Protein AF-A0A3C0T404-F1 (afdb_monomer)

Structure (mmCIF, N/CA/C/O backbone):
data_AF-A0A3C0T404-F1
#
_entry.id   AF-A0A3C0T404-F1
#
loop_
_atom_site.group_PDB
_atom_site.id
_atom_site.type_symbol
_atom_site.label_atom_id
_atom_site.label_alt_id
_atom_site.label_comp_id
_atom_site.label_asym_id
_atom_site.label_entity_id
_atom_site.label_seq_id
_atom_site.pdbx_PDB_ins_code
_atom_site.Cartn_x
_atom_site.Cartn_y
_atom_site.Cartn_z
_atom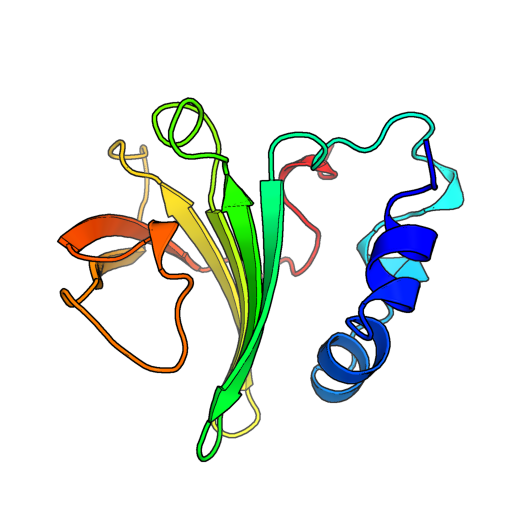_site.occupancy
_atom_site.B_iso_or_equiv
_atom_site.auth_seq_id
_atom_site.auth_comp_id
_atom_site.auth_asym_id
_atom_site.auth_atom_id
_atom_site.pdbx_PDB_model_num
ATOM 1 N N . MET A 1 1 ? -4.202 15.604 -14.363 1.00 50.66 1 MET A N 1
ATOM 2 C CA . MET A 1 1 ? -4.047 14.602 -13.284 1.00 50.66 1 MET A CA 1
ATOM 3 C C . MET A 1 1 ? -4.960 14.980 -12.132 1.00 50.66 1 MET A C 1
ATOM 5 O O . MET A 1 1 ? -4.994 16.155 -11.791 1.00 50.66 1 MET A O 1
ATOM 9 N N . LYS A 1 2 ? -5.713 14.032 -11.560 1.00 58.97 2 LYS A N 1
ATOM 10 C CA . LYS A 1 2 ? -6.391 14.260 -10.271 1.00 58.97 2 LYS A CA 1
ATOM 11 C C . LYS A 1 2 ? -5.327 14.307 -9.170 1.00 58.97 2 LYS A C 1
ATOM 13 O O . LYS A 1 2 ? -4.337 13.581 -9.271 1.00 58.97 2 LYS A O 1
ATOM 18 N N . LYS A 1 3 ? -5.517 15.137 -8.140 1.00 79.56 3 LYS A N 1
ATOM 19 C CA . LYS A 1 3 ? -4.677 15.063 -6.932 1.00 79.56 3 LYS A CA 1
ATOM 20 C C . LYS A 1 3 ? -4.817 13.661 -6.328 1.00 79.56 3 LYS A C 1
ATOM 22 O O . LYS A 1 3 ? -5.908 13.094 -6.391 1.00 79.56 3 LYS A O 1
ATOM 27 N N . LEU A 1 4 ? -3.747 13.110 -5.750 1.00 87.25 4 LEU A N 1
ATOM 28 C CA . LEU A 1 4 ? -3.735 11.740 -5.214 1.00 87.25 4 LEU A CA 1
ATOM 29 C C . LEU A 1 4 ? -4.934 11.473 -4.293 1.00 87.25 4 LEU A C 1
ATOM 31 O O . LEU A 1 4 ? -5.680 10.531 -4.521 1.00 87.25 4 LEU A O 1
ATOM 35 N N . THR A 1 5 ? -5.207 12.356 -3.334 1.00 88.69 5 THR A N 1
ATOM 36 C CA . THR A 1 5 ? -6.322 12.175 -2.391 1.00 88.69 5 THR A CA 1
ATOM 37 C C . THR A 1 5 ? -7.700 12.218 -3.047 1.00 88.69 5 THR A C 1
ATOM 39 O O . THR A 1 5 ? -8.589 11.475 -2.644 1.00 88.69 5 THR A O 1
ATOM 42 N N . GLN A 1 6 ? -7.881 13.005 -4.113 1.00 87.25 6 GLN A N 1
ATOM 43 C CA . GLN A 1 6 ? -9.119 12.990 -4.902 1.00 87.25 6 GLN A CA 1
ATOM 44 C C . GLN A 1 6 ? -9.293 11.666 -5.649 1.00 87.25 6 GLN A C 1
ATOM 46 O O . GLN A 1 6 ? -10.412 11.179 -5.795 1.00 87.25 6 GLN A O 1
ATOM 51 N N . TYR A 1 7 ? -8.194 11.096 -6.147 1.00 89.62 7 TYR A N 1
ATOM 52 C CA . TYR A 1 7 ? -8.215 9.780 -6.771 1.00 89.62 7 TYR A CA 1
ATOM 53 C C . TYR A 1 7 ? -8.537 8.684 -5.745 1.00 89.62 7 TYR A C 1
ATOM 55 O O . TYR A 1 7 ? -9.476 7.923 -5.968 1.00 89.62 7 TYR A O 1
ATOM 63 N N . LEU A 1 8 ? -7.847 8.674 -4.602 1.00 93.06 8 LEU A N 1
ATOM 64 C CA . LEU A 1 8 ? -8.071 7.722 -3.509 1.00 93.06 8 LEU A CA 1
ATOM 65 C C . LEU A 1 8 ? -9.514 7.759 -2.992 1.00 93.06 8 LEU A C 1
ATOM 67 O O . LEU A 1 8 ? -10.159 6.718 -2.880 1.00 93.06 8 LEU A O 1
ATOM 71 N N . ALA A 1 9 ? -10.065 8.953 -2.767 1.00 91.69 9 ALA A N 1
ATOM 72 C CA . ALA A 1 9 ? -11.471 9.106 -2.401 1.00 91.69 9 ALA A CA 1
ATOM 73 C C . ALA A 1 9 ? -12.406 8.565 -3.498 1.00 91.69 9 ALA A C 1
ATOM 75 O O . ALA A 1 9 ? -13.392 7.898 -3.205 1.00 91.69 9 ALA A O 1
ATOM 76 N N . SER A 1 10 ? -12.082 8.781 -4.780 1.00 93.56 10 SER A N 1
ATOM 77 C CA . SER A 1 10 ? -12.920 8.294 -5.885 1.00 93.56 10 SER A CA 1
ATOM 78 C C . SER A 1 10 ? -12.956 6.770 -6.042 1.00 93.56 10 SER A C 1
ATOM 80 O O . SER A 1 10 ? -13.890 6.267 -6.661 1.00 93.56 10 SER A O 1
ATOM 82 N N . ILE A 1 11 ? -11.979 6.046 -5.483 1.00 95.06 11 ILE A N 1
ATOM 83 C CA . ILE A 1 11 ? -11.974 4.574 -5.432 1.00 95.06 11 ILE A CA 1
ATOM 84 C C . ILE A 1 11 ? -12.476 4.027 -4.084 1.00 95.06 11 ILE A C 1
ATOM 86 O O . ILE A 1 11 ? -12.488 2.816 -3.888 1.00 95.06 11 ILE A O 1
ATOM 90 N N . GLY A 1 12 ? -12.903 4.899 -3.161 1.00 96.06 12 GLY A N 1
ATOM 91 C CA . GLY A 1 12 ? -13.435 4.517 -1.850 1.00 96.06 12 GLY A CA 1
ATOM 92 C C . GLY A 1 12 ? -12.375 4.182 -0.796 1.00 96.06 12 GLY A C 1
ATOM 93 O O . GLY A 1 12 ? -12.695 3.528 0.197 1.00 96.06 12 GLY A O 1
ATOM 94 N N . ALA A 1 13 ? -11.119 4.596 -0.998 1.00 96.38 13 ALA A N 1
ATOM 95 C CA . ALA A 1 13 ? -10.037 4.344 -0.043 1.00 96.38 13 ALA A CA 1
ATOM 96 C C . ALA A 1 13 ? -10.254 5.074 1.293 1.00 96.38 13 ALA A C 1
ATOM 98 O O . ALA A 1 13 ? -9.775 4.621 2.327 1.00 96.38 13 ALA A O 1
ATOM 99 N N . ASP A 1 14 ? -10.997 6.182 1.280 1.00 94.81 14 ASP A N 1
ATOM 100 C CA . ASP A 1 14 ? -11.382 6.958 2.464 1.00 94.81 14 ASP A CA 1
ATOM 101 C C . ASP A 1 14 ? -12.034 6.073 3.527 1.00 94.81 14 ASP A C 1
ATOM 103 O O . ASP A 1 14 ? -11.569 6.011 4.659 1.00 94.81 14 ASP A O 1
ATOM 107 N N . ASN A 1 15 ? -13.000 5.255 3.119 1.00 95.62 15 ASN A N 1
ATOM 108 C CA . ASN A 1 15 ? -13.700 4.322 3.998 1.00 95.62 15 ASN A CA 1
ATOM 109 C C . ASN A 1 15 ? -12.790 3.226 4.579 1.00 95.62 15 ASN A C 1
ATOM 111 O O . ASN A 1 15 ? -13.144 2.589 5.574 1.00 95.62 15 ASN A O 1
ATOM 115 N N . TYR A 1 16 ? -11.662 2.935 3.929 1.00 97.44 16 TYR A N 1
ATOM 116 C CA . TYR A 1 16 ? -10.693 1.950 4.406 1.00 97.44 16 TYR A CA 1
ATOM 117 C C . TYR A 1 16 ? -9.751 2.580 5.427 1.00 97.44 16 TYR A C 1
ATOM 119 O O . TYR A 1 16 ? -9.596 2.031 6.516 1.00 97.44 16 TYR A O 1
ATOM 127 N N . PHE A 1 17 ? -9.194 3.749 5.113 1.00 96.50 17 PHE A N 1
ATOM 128 C CA . PHE A 1 17 ? -8.349 4.496 6.041 1.00 96.50 17 PHE A CA 1
ATOM 129 C C . PHE A 1 17 ? -9.123 4.947 7.289 1.00 96.50 17 PHE A C 1
ATOM 131 O O . PHE A 1 17 ? -8.611 4.810 8.397 1.00 96.50 17 PHE A O 1
ATOM 138 N N . ASP A 1 18 ? -10.391 5.349 7.158 1.00 95.44 18 ASP A N 1
ATOM 139 C CA . ASP A 1 18 ? -11.230 5.725 8.302 1.00 95.44 18 ASP A CA 1
ATOM 140 C C . ASP A 1 18 ? -11.406 4.567 9.300 1.00 95.44 18 ASP A C 1
ATOM 142 O O . ASP A 1 18 ? -11.395 4.781 10.511 1.00 95.44 18 ASP A O 1
ATOM 146 N N . LYS A 1 19 ? -11.494 3.314 8.827 1.00 95.25 19 LYS A N 1
ATOM 147 C CA . LYS A 1 19 ? -11.544 2.129 9.711 1.00 95.25 19 LYS A CA 1
ATOM 148 C C . LYS A 1 19 ? -10.251 1.897 10.480 1.00 95.25 19 LYS A C 1
ATOM 150 O O . LYS A 1 19 ? -10.280 1.263 11.529 1.00 95.25 19 LYS A O 1
ATOM 155 N N . MET A 1 20 ? -9.140 2.393 9.951 1.00 96.00 20 MET A N 1
ATOM 156 C CA . MET A 1 20 ? -7.832 2.384 10.598 1.00 96.00 20 MET A CA 1
ATOM 157 C C . MET A 1 20 ? -7.645 3.624 11.491 1.00 96.00 20 MET A C 1
ATOM 159 O O . MET A 1 20 ? -6.565 3.831 12.030 1.00 96.00 20 MET A O 1
ATOM 163 N N . ASN A 1 21 ? -8.677 4.465 11.653 1.00 95.06 21 ASN A N 1
ATOM 164 C CA . ASN A 1 21 ? -8.598 5.787 12.284 1.00 95.06 21 ASN A CA 1
ATOM 165 C C . ASN A 1 21 ? -7.557 6.714 11.624 1.00 95.06 21 ASN A C 1
ATOM 167 O O . ASN A 1 21 ? -6.966 7.572 12.283 1.00 95.06 21 ASN A O 1
ATOM 171 N N . LEU A 1 22 ? -7.339 6.559 10.315 1.00 94.69 22 LEU A N 1
ATOM 172 C CA . LEU A 1 22 ? -6.417 7.363 9.521 1.00 94.69 22 LEU A CA 1
ATOM 173 C C . LEU A 1 22 ? -7.195 8.297 8.588 1.00 94.69 22 LEU A C 1
ATOM 175 O O . LEU A 1 22 ? -8.033 7.870 7.806 1.00 94.69 22 LEU A O 1
ATOM 179 N N . SER A 1 23 ? -6.875 9.590 8.625 1.00 91.75 23 SER A N 1
ATOM 180 C CA . SER A 1 23 ? -7.430 10.575 7.688 1.00 91.75 23 SER A CA 1
ATOM 181 C C . SER A 1 23 ? -6.553 10.659 6.445 1.00 91.75 23 SER A C 1
ATOM 183 O O . SER A 1 23 ? -5.402 11.085 6.551 1.00 91.75 23 SER A O 1
ATOM 185 N N . ILE A 1 24 ? -7.094 10.357 5.257 1.00 89.69 24 ILE A N 1
ATOM 186 C CA . ILE A 1 24 ? -6.358 10.494 3.982 1.00 89.69 24 ILE A CA 1
ATOM 187 C C . ILE A 1 24 ? -5.756 11.897 3.822 1.00 89.69 24 ILE A C 1
ATOM 189 O O . ILE A 1 24 ? -4.617 12.037 3.383 1.00 89.69 24 ILE A O 1
ATOM 193 N N . ASN A 1 25 ? -6.500 12.949 4.174 1.00 86.62 25 ASN A N 1
ATOM 194 C CA . ASN A 1 25 ? -6.029 14.325 3.989 1.00 86.62 25 ASN A 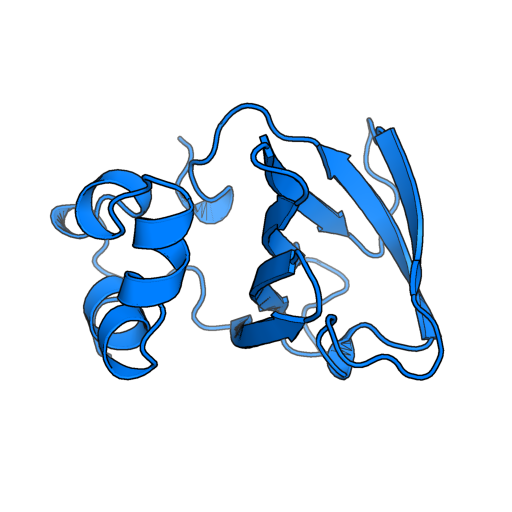CA 1
ATOM 195 C C . ASN A 1 25 ? -4.815 14.634 4.872 1.00 86.62 25 ASN A C 1
ATOM 197 O O . ASN A 1 25 ? -3.878 15.297 4.424 1.00 86.62 25 ASN A O 1
ATOM 201 N N . SER A 1 26 ? -4.822 14.126 6.106 1.00 86.62 26 SER A N 1
ATOM 202 C CA . SER A 1 26 ? -3.709 14.288 7.041 1.00 86.62 26 SER A CA 1
ATOM 203 C C . SER A 1 26 ? -2.526 13.398 6.658 1.00 86.62 26 SER A C 1
ATOM 205 O O . SER A 1 26 ? -1.390 13.861 6.673 1.00 86.62 26 SER A O 1
ATOM 207 N N . LEU A 1 27 ? -2.801 12.151 6.269 1.00 90.12 27 LEU A N 1
ATOM 208 C CA . LEU A 1 27 ? -1.805 11.124 5.976 1.00 90.12 27 LEU A CA 1
ATOM 209 C C . LEU A 1 27 ? -1.022 11.415 4.690 1.00 90.12 27 LEU A C 1
ATOM 211 O O . LEU A 1 27 ? 0.195 11.280 4.648 1.00 90.12 27 LEU A O 1
ATOM 215 N N . PHE A 1 28 ? -1.719 11.871 3.648 1.00 88.50 28 PHE A N 1
ATOM 216 C CA . PHE A 1 28 ? -1.125 12.148 2.342 1.00 88.50 28 PHE A CA 1
ATOM 217 C C . PHE A 1 28 ? -0.777 13.627 2.135 1.00 88.50 28 PHE A C 1
ATOM 219 O O . PHE A 1 28 ? -0.391 13.993 1.032 1.00 88.50 28 PHE A O 1
ATOM 226 N N . LEU A 1 29 ? -0.924 14.493 3.150 1.00 78.31 29 LEU A N 1
ATOM 227 C CA . LEU A 1 29 ? -0.563 15.922 3.103 1.00 78.31 29 LEU A CA 1
ATOM 228 C C . LEU A 1 29 ? -0.963 16.613 1.781 1.00 78.31 29 LEU A C 1
ATOM 230 O O . LEU A 1 29 ? -0.160 17.321 1.165 1.00 78.31 29 LEU A O 1
ATOM 234 N N . SER A 1 30 ? -2.201 16.387 1.329 1.00 65.31 30 SER A N 1
ATOM 235 C CA . SER A 1 30 ? -2.650 16.614 -0.059 1.00 65.31 30 SER A CA 1
ATOM 236 C C . SER A 1 30 ? -2.392 18.004 -0.626 1.00 65.31 30 SER A C 1
ATOM 238 O O . SER A 1 30 ? -2.264 18.177 -1.839 1.00 65.31 30 SER A O 1
ATOM 240 N N . ASP A 1 31 ? -2.337 19.006 0.242 1.00 65.19 31 ASP A N 1
ATOM 241 C CA . ASP A 1 31 ? -2.183 20.404 -0.147 1.00 65.19 31 ASP A CA 1
ATOM 242 C C . ASP A 1 31 ? -0.740 20.749 -0.528 1.00 65.19 31 ASP A C 1
ATOM 244 O O . ASP A 1 31 ? -0.496 21.784 -1.142 1.00 65.19 31 ASP A O 1
ATOM 248 N N . LYS A 1 32 ? 0.215 19.870 -0.202 1.00 68.50 32 LYS A N 1
ATOM 249 C CA . LYS A 1 32 ? 1.646 20.040 -0.481 1.00 68.50 32 LYS A CA 1
ATOM 250 C C . LYS A 1 32 ? 2.129 19.247 -1.699 1.00 68.50 32 LYS A C 1
ATOM 252 O O . LYS A 1 32 ? 3.306 19.341 -2.037 1.00 68.50 32 LYS A O 1
ATOM 257 N N . ILE A 1 33 ? 1.254 18.465 -2.335 1.00 72.19 33 ILE A N 1
ATOM 258 C CA . ILE A 1 33 ? 1.603 17.568 -3.442 1.00 72.19 33 ILE A CA 1
ATOM 259 C C . ILE A 1 33 ? 0.996 18.093 -4.744 1.00 72.19 33 ILE A C 1
ATOM 261 O O . ILE A 1 33 ? -0.212 18.004 -4.966 1.00 72.19 33 ILE A O 1
ATOM 265 N N . GLU A 1 34 ? 1.847 18.606 -5.631 1.00 73.56 34 GLU A N 1
ATOM 266 C CA . GLU A 1 34 ? 1.433 19.034 -6.974 1.00 73.56 34 GLU A CA 1
ATOM 267 C C . GLU A 1 34 ? 1.362 17.860 -7.965 1.00 73.56 34 GLU A C 1
ATOM 269 O O . GLU A 1 34 ? 0.463 17.805 -8.806 1.00 73.56 34 GLU A O 1
ATOM 274 N N . ILE A 1 35 ? 2.275 16.891 -7.837 1.00 80.44 35 ILE A N 1
ATOM 275 C CA . ILE A 1 35 ? 2.401 15.717 -8.711 1.00 80.44 35 ILE A CA 1
ATOM 276 C C . ILE A 1 35 ? 2.200 14.463 -7.866 1.00 80.44 35 ILE A C 1
ATOM 278 O O . ILE A 1 35 ? 2.860 14.313 -6.847 1.00 80.44 35 ILE A O 1
ATOM 282 N N . ASN A 1 36 ? 1.312 13.558 -8.291 1.00 86.25 36 ASN A N 1
ATOM 283 C CA . ASN A 1 36 ? 1.085 12.287 -7.601 1.00 86.25 36 ASN A CA 1
ATOM 284 C C . ASN A 1 36 ? 2.360 11.409 -7.634 1.00 86.25 36 ASN A C 1
ATOM 286 O O . ASN A 1 36 ? 2.697 10.915 -8.716 1.00 86.25 36 ASN A O 1
ATOM 290 N N . PRO A 1 37 ? 3.033 11.165 -6.491 1.00 88.88 37 PRO A N 1
ATOM 291 C CA . PRO A 1 37 ? 4.231 10.329 -6.461 1.00 88.88 37 PRO A CA 1
ATOM 292 C C . PRO A 1 37 ? 3.918 8.839 -6.654 1.00 88.88 37 PRO A C 1
ATOM 294 O O . PRO A 1 37 ? 4.789 8.093 -7.076 1.00 88.88 37 PRO A O 1
ATOM 297 N N . TYR A 1 38 ? 2.664 8.428 -6.451 1.00 93.12 38 TYR A N 1
ATOM 298 C CA . TYR A 1 38 ? 2.161 7.072 -6.700 1.00 93.12 38 TYR A CA 1
ATOM 299 C C . TYR A 1 38 ? 1.536 6.940 -8.094 1.00 93.12 38 TYR A C 1
ATOM 301 O O . TYR A 1 38 ? 0.540 6.244 -8.276 1.00 93.12 38 TYR A O 1
ATOM 309 N N . SER A 1 39 ? 2.031 7.690 -9.081 1.00 91.88 39 SER A N 1
ATOM 310 C CA . SER A 1 39 ? 1.490 7.640 -10.449 1.00 91.88 39 SER A CA 1
ATOM 311 C C . SER A 1 39 ? 1.826 6.339 -11.183 1.00 91.88 39 SER A C 1
ATOM 313 O O . SER A 1 39 ? 1.090 5.965 -12.090 1.00 91.88 39 SER A O 1
ATOM 315 N N . ASP A 1 40 ? 2.875 5.643 -10.745 1.00 94.75 40 ASP A N 1
ATOM 316 C CA . ASP A 1 40 ? 3.306 4.338 -11.253 1.00 94.75 40 ASP A CA 1
ATOM 317 C C . ASP A 1 40 ? 2.791 3.159 -10.396 1.00 94.75 40 ASP A C 1
ATOM 319 O O . ASP A 1 40 ? 3.194 2.008 -10.606 1.00 94.75 40 ASP A O 1
ATOM 323 N N . HIS A 1 41 ? 1.889 3.428 -9.445 1.00 96.75 41 HIS A N 1
ATOM 324 C CA . HIS A 1 41 ? 1.304 2.434 -8.545 1.00 96.75 41 HIS A CA 1
ATOM 325 C C . HIS A 1 41 ? 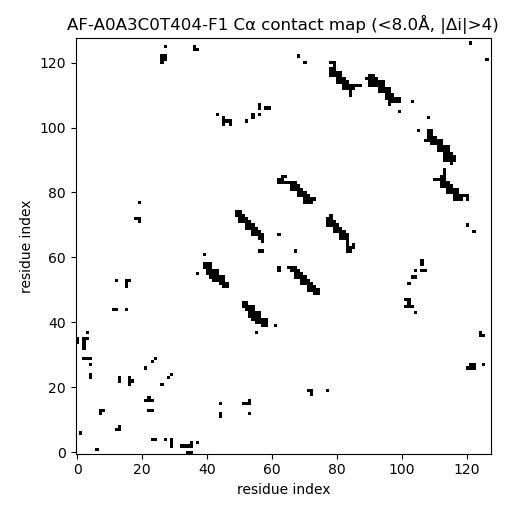-0.163 2.163 -8.860 1.00 96.75 41 HIS A C 1
ATOM 327 O O . HIS A 1 41 ? -0.953 3.065 -9.143 1.00 96.75 41 HIS A O 1
ATOM 333 N N . ASN A 1 42 ? -0.536 0.899 -8.708 1.00 96.69 42 ASN A N 1
ATOM 334 C CA . ASN A 1 42 ? -1.909 0.437 -8.697 1.00 96.69 42 ASN A CA 1
ATOM 335 C C . ASN A 1 42 ? -2.413 0.403 -7.257 1.00 96.69 42 ASN A C 1
ATOM 337 O O . ASN A 1 42 ? -1.763 -0.147 -6.367 1.00 96.69 42 ASN A O 1
ATOM 341 N N . TRP A 1 43 ? -3.585 0.993 -7.047 1.00 97.19 43 TRP A N 1
ATOM 342 C CA . TRP A 1 43 ? -4.238 1.017 -5.746 1.00 97.19 43 TRP A CA 1
ATOM 343 C C . TRP A 1 43 ? -5.302 -0.072 -5.676 1.00 97.19 43 TRP A C 1
ATOM 345 O O . TRP A 1 43 ? -6.214 -0.081 -6.504 1.00 97.19 43 TRP A O 1
ATOM 355 N N . GLU A 1 44 ? -5.206 -0.965 -4.690 1.00 97.44 44 GLU A N 1
ATOM 356 C CA . GLU A 1 44 ? -6.136 -2.086 -4.532 1.00 97.44 44 GLU A CA 1
ATOM 357 C C . GLU A 1 44 ? -6.789 -2.149 -3.143 1.00 97.44 44 GLU A C 1
ATOM 359 O O . GLU A 1 44 ? -6.135 -2.236 -2.102 1.00 97.44 44 GLU A O 1
ATOM 364 N N . LEU A 1 45 ? -8.122 -2.101 -3.203 1.00 97.62 45 LEU A N 1
ATOM 365 C CA . LEU A 1 45 ? -9.151 -2.215 -2.167 1.00 97.62 45 LEU A CA 1
ATOM 366 C C . LEU A 1 45 ? -9.431 -3.639 -1.667 1.00 97.62 45 LEU A C 1
ATOM 368 O O . LEU A 1 45 ? -10.210 -4.292 -2.363 1.00 97.62 45 LEU A O 1
ATOM 372 N N . ARG A 1 46 ? -8.897 -4.163 -0.550 1.00 96.06 46 ARG A N 1
ATOM 373 C CA . ARG A 1 46 ? -9.200 -5.565 -0.151 1.00 96.06 46 ARG A CA 1
ATOM 374 C C . ARG A 1 46 ? -9.744 -5.703 1.268 1.00 96.06 46 ARG A C 1
ATOM 376 O O . ARG A 1 46 ? -9.297 -5.056 2.213 1.00 96.06 46 ARG A O 1
ATOM 383 N N . LYS A 1 47 ? -10.739 -6.576 1.425 1.00 93.62 47 LYS A N 1
ATOM 384 C CA . LYS A 1 47 ? -11.368 -6.888 2.710 1.00 93.62 47 LYS A CA 1
ATOM 385 C C . LYS A 1 47 ? -11.612 -8.389 2.809 1.00 93.62 47 LYS A C 1
ATOM 387 O O . LYS A 1 47 ? -12.216 -8.964 1.908 1.00 93.62 47 LYS A O 1
ATOM 392 N N . GLY A 1 48 ? -11.199 -8.977 3.924 1.00 87.69 48 GLY A N 1
ATOM 393 C CA . GLY A 1 48 ? -11.431 -10.376 4.270 1.00 87.69 48 GLY A CA 1
ATOM 394 C C . GLY A 1 48 ? -12.054 -10.520 5.657 1.00 87.69 48 GLY A C 1
ATOM 395 O O . GLY A 1 48 ? -12.525 -9.549 6.260 1.00 87.69 48 GLY A O 1
ATOM 396 N N . GLU A 1 49 ? -12.059 -11.743 6.177 1.00 86.62 49 GLU A N 1
ATOM 397 C CA . GLU A 1 49 ? -12.495 -12.012 7.546 1.00 86.62 49 GLU A CA 1
ATOM 398 C C . GLU A 1 49 ? -11.492 -11.412 8.542 1.00 86.62 49 GLU A C 1
ATOM 400 O O . GLU A 1 49 ? -10.346 -11.838 8.630 1.00 86.62 49 GLU A O 1
ATOM 405 N N . GLY A 1 50 ? -11.907 -10.364 9.259 1.00 86.19 50 GLY A N 1
ATOM 406 C CA . GLY A 1 50 ? -11.068 -9.708 10.268 1.00 86.19 50 GLY A CA 1
ATOM 407 C C . GLY A 1 50 ? -9.891 -8.888 9.722 1.00 86.19 50 GLY A C 1
ATOM 408 O O . GLY A 1 50 ? -9.076 -8.428 10.520 1.00 86.19 50 GLY A O 1
ATOM 409 N N . ILE A 1 51 ? -9.802 -8.685 8.401 1.00 93.88 51 ILE A N 1
ATOM 410 C CA . ILE A 1 51 ? -8.757 -7.874 7.762 1.00 93.88 51 ILE A CA 1
ATOM 411 C C . ILE A 1 51 ? -9.345 -6.867 6.771 1.00 93.88 51 ILE A C 1
ATOM 413 O O . ILE A 1 51 ? -10.284 -7.153 6.022 1.00 93.88 51 ILE A O 1
ATOM 417 N N . THR A 1 52 ? -8.814 -5.651 6.784 1.00 96.50 52 THR A N 1
ATOM 418 C CA . THR A 1 52 ? -9.078 -4.604 5.789 1.00 96.50 52 THR A CA 1
ATOM 419 C C . THR A 1 52 ? -7.735 -4.016 5.398 1.00 96.50 52 THR A C 1
ATOM 421 O O . THR A 1 52 ? -7.017 -3.579 6.289 1.00 96.50 52 THR A O 1
ATOM 424 N N . VAL A 1 53 ? -7.408 -4.005 4.107 1.00 97.69 53 VAL A N 1
ATOM 425 C CA . VAL A 1 53 ? -6.109 -3.557 3.596 1.00 97.69 53 VAL A CA 1
ATOM 426 C C . VAL A 1 53 ? -6.274 -2.621 2.401 1.00 97.69 53 VAL A C 1
ATOM 428 O O . VAL A 1 53 ? -7.153 -2.794 1.548 1.00 97.69 53 VAL A O 1
ATOM 431 N N . VAL A 1 54 ? -5.418 -1.607 2.367 1.00 98.31 54 VAL A N 1
ATOM 432 C CA . VAL A 1 54 ? -5.195 -0.706 1.243 1.00 98.31 54 VAL A CA 1
ATOM 433 C C . VAL A 1 54 ? -3.806 -0.987 0.709 1.00 98.31 54 VAL A C 1
ATOM 435 O O . VAL A 1 54 ? -2.831 -0.800 1.426 1.00 98.31 54 VAL A O 1
ATOM 438 N N . ASN A 1 55 ? -3.721 -1.389 -0.554 1.00 98.38 55 ASN A N 1
ATOM 439 C CA . ASN A 1 55 ? -2.452 -1.641 -1.222 1.00 98.38 55 ASN A CA 1
ATOM 440 C C . ASN A 1 55 ? -2.132 -0.520 -2.206 1.00 98.38 55 ASN A C 1
ATOM 442 O O . ASN A 1 55 ? -3.003 -0.130 -2.984 1.00 98.38 55 ASN A O 1
ATOM 446 N N . ALA A 1 56 ? -0.879 -0.088 -2.235 1.00 98.06 56 ALA A N 1
ATOM 447 C CA . ALA A 1 56 ? -0.273 0.671 -3.318 1.00 98.06 56 ALA A CA 1
ATOM 448 C C . ALA A 1 56 ? 0.893 -0.150 -3.880 1.00 98.06 56 ALA A C 1
ATOM 450 O O . ALA A 1 56 ? 2.017 -0.068 -3.389 1.00 98.06 56 ALA A O 1
ATOM 451 N N . ILE A 1 57 ? 0.633 -0.969 -4.900 1.00 98.25 57 ILE A N 1
ATOM 452 C CA . ILE A 1 57 ? 1.643 -1.846 -5.509 1.00 98.25 57 ILE A CA 1
ATOM 453 C C . ILE A 1 57 ? 2.182 -1.223 -6.805 1.00 98.25 57 ILE A C 1
ATOM 455 O O . ILE A 1 57 ? 1.385 -0.774 -7.632 1.00 98.25 57 ILE A O 1
ATOM 459 N N . PRO A 1 58 ? 3.506 -1.183 -7.043 1.00 98.00 58 PRO A N 1
ATOM 460 C CA . PRO A 1 58 ? 4.037 -0.693 -8.304 1.00 98.00 58 PRO A CA 1
ATOM 461 C C . PRO A 1 58 ? 3.550 -1.533 -9.483 1.00 98.00 58 PRO A C 1
ATOM 463 O O . PRO A 1 58 ? 3.348 -2.750 -9.376 1.00 98.00 58 PRO A O 1
ATOM 466 N N . SER A 1 59 ? 3.439 -0.875 -10.633 1.00 96.50 59 SER A N 1
ATOM 467 C CA . SER A 1 59 ? 3.322 -1.539 -11.931 1.00 96.50 59 SER A CA 1
ATOM 468 C C . SER A 1 59 ? 4.444 -2.564 -12.101 1.00 96.50 59 SER A C 1
ATOM 470 O O . SER A 1 59 ? 5.547 -2.362 -11.595 1.00 96.50 59 SER A O 1
ATOM 472 N N . GLU A 1 60 ? 4.180 -3.668 -12.799 1.00 95.50 60 GLU A N 1
ATOM 473 C CA . GLU A 1 60 ? 5.109 -4.805 -12.874 1.00 95.50 60 GLU A CA 1
ATOM 474 C C . GLU A 1 60 ? 6.529 -4.406 -13.324 1.00 95.50 60 GLU A C 1
ATOM 476 O O . GLU A 1 60 ? 7.508 -4.843 -12.725 1.00 95.50 60 GLU A O 1
ATOM 481 N N . ASP A 1 61 ? 6.653 -3.484 -14.285 1.00 95.81 61 ASP A N 1
ATOM 482 C CA . ASP A 1 61 ? 7.927 -2.954 -14.800 1.00 95.81 61 ASP A CA 1
ATOM 483 C C . ASP A 1 61 ? 8.658 -1.985 -13.842 1.00 95.81 61 ASP A C 1
ATOM 485 O O . ASP A 1 61 ? 9.696 -1.404 -14.188 1.00 95.81 61 ASP A O 1
ATOM 489 N N . LYS A 1 62 ? 8.091 -1.745 -12.658 1.00 97.19 62 LYS A N 1
ATOM 490 C CA . LYS A 1 62 ? 8.620 -0.851 -11.620 1.00 97.19 62 LYS A CA 1
ATOM 491 C C . LYS A 1 62 ? 8.936 -1.558 -10.303 1.00 97.19 62 LYS A C 1
ATOM 493 O O . LYS A 1 62 ? 9.544 -0.939 -9.433 1.00 97.19 62 LYS A O 1
ATOM 498 N N . GLN A 1 63 ? 8.533 -2.816 -10.129 1.00 96.81 63 GLN A N 1
ATOM 499 C CA . GLN A 1 63 ? 8.662 -3.528 -8.848 1.00 96.81 63 GLN A CA 1
ATOM 500 C C . GLN A 1 63 ? 10.115 -3.836 -8.450 1.00 96.81 63 GLN A C 1
ATOM 502 O O . GLN A 1 63 ? 10.381 -4.180 -7.303 1.00 96.81 63 GLN A O 1
ATOM 507 N N . ASP A 1 64 ? 11.065 -3.699 -9.374 1.00 95.31 64 ASP A N 1
ATOM 508 C CA . ASP A 1 64 ? 12.502 -3.837 -9.119 1.00 95.31 64 ASP A CA 1
ATOM 509 C C . ASP A 1 64 ? 13.131 -2.601 -8.451 1.00 95.31 64 ASP A C 1
ATOM 511 O O . ASP A 1 64 ? 14.269 -2.671 -7.986 1.00 95.31 64 ASP A O 1
ATOM 515 N N . ARG A 1 65 ? 12.406 -1.475 -8.404 1.00 95.19 65 ARG A N 1
ATOM 516 C CA . ARG A 1 65 ? 12.906 -0.183 -7.898 1.00 95.19 65 ARG A CA 1
ATOM 517 C C . ARG A 1 65 ? 11.945 0.573 -6.989 1.00 95.19 65 ARG A C 1
ATOM 519 O O . ARG A 1 65 ? 12.390 1.467 -6.273 1.00 95.19 65 ARG A O 1
ATOM 526 N N . PHE A 1 66 ? 10.649 0.277 -7.039 1.00 96.94 66 PHE A N 1
ATOM 527 C CA . PHE A 1 66 ? 9.638 0.921 -6.203 1.00 96.94 66 PHE A CA 1
ATOM 528 C C . PHE A 1 66 ? 9.079 -0.043 -5.169 1.00 96.94 66 PHE A C 1
ATOM 530 O O . PHE A 1 66 ? 8.982 -1.245 -5.406 1.00 96.94 66 PHE A O 1
ATOM 537 N N . PHE A 1 67 ? 8.729 0.516 -4.015 1.00 97.81 67 PHE A N 1
ATOM 538 C CA . PHE A 1 67 ? 8.114 -0.223 -2.927 1.00 97.81 67 PHE A CA 1
ATOM 539 C C . PHE A 1 67 ? 6.634 -0.462 -3.207 1.00 97.81 67 PHE A C 1
ATOM 541 O O . PHE A 1 67 ? 5.949 0.409 -3.753 1.00 97.81 67 PHE A O 1
ATOM 548 N N . TRP A 1 68 ? 6.159 -1.636 -2.809 1.00 98.31 68 TRP A N 1
ATOM 549 C CA . TRP A 1 68 ? 4.754 -1.866 -2.508 1.00 98.31 68 TRP A CA 1
ATOM 550 C C . TRP A 1 68 ? 4.505 -1.430 -1.066 1.00 98.31 68 TRP A C 1
ATOM 552 O O . TRP A 1 68 ? 5.241 -1.821 -0.171 1.00 98.31 68 TRP A O 1
ATOM 562 N N . GLU A 1 69 ? 3.493 -0.597 -0.855 1.00 98.19 69 GLU A N 1
ATOM 563 C CA . GLU A 1 69 ? 3.023 -0.232 0.481 1.00 98.19 69 GLU A CA 1
ATOM 564 C C . GLU A 1 69 ? 1.657 -0.848 0.751 1.00 98.19 69 GLU A C 1
ATOM 566 O O . GLU A 1 69 ? 0.779 -0.844 -0.121 1.00 98.19 69 GLU A O 1
ATOM 571 N N . GLU A 1 70 ? 1.459 -1.342 1.966 1.00 97.81 70 GLU A N 1
ATOM 572 C CA . GLU A 1 70 ? 0.146 -1.749 2.449 1.00 97.81 70 GLU A CA 1
ATOM 573 C C . GLU A 1 70 ? -0.145 -1.167 3.831 1.00 97.81 70 GLU A C 1
ATOM 575 O O . GLU A 1 70 ? 0.659 -1.258 4.755 1.00 97.81 70 GLU A O 1
ATOM 580 N N . TRP A 1 71 ? -1.334 -0.583 3.970 1.00 98.31 71 TRP A N 1
ATOM 581 C CA . TRP A 1 71 ? -1.912 -0.212 5.259 1.00 98.31 71 TRP A CA 1
ATOM 582 C C . TRP A 1 71 ? -3.028 -1.185 5.553 1.00 98.31 71 TRP A C 1
ATOM 584 O O . TRP A 1 71 ? -3.942 -1.327 4.735 1.00 98.31 71 TRP A O 1
ATOM 594 N N . TYR A 1 72 ? -2.995 -1.835 6.707 1.00 97.75 72 TYR A N 1
ATOM 595 C CA . TYR A 1 72 ? -4.046 -2.772 7.067 1.00 97.75 72 TYR A CA 1
ATOM 596 C C . TYR A 1 72 ? -4.408 -2.707 8.539 1.00 97.75 72 TYR A C 1
ATOM 598 O O . TYR A 1 72 ? -3.627 -2.286 9.384 1.00 97.75 72 TYR A O 1
ATOM 606 N N . ILE A 1 73 ? -5.636 -3.126 8.833 1.00 97.25 73 ILE A N 1
ATOM 607 C CA . ILE A 1 73 ? -6.084 -3.404 10.192 1.00 97.25 73 ILE A CA 1
ATOM 608 C C . ILE A 1 73 ? -6.377 -4.891 10.321 1.00 97.25 73 ILE A C 1
ATOM 610 O O . ILE A 1 73 ? -7.180 -5.438 9.556 1.00 97.25 73 ILE A O 1
ATOM 614 N N . HIS A 1 74 ? -5.740 -5.529 11.296 1.00 93.94 74 HIS A N 1
ATOM 615 C CA . HIS A 1 74 ? -5.960 -6.924 11.651 1.00 93.94 74 HIS A CA 1
ATOM 616 C C . HIS A 1 74 ? -6.110 -7.040 13.166 1.00 93.94 74 HIS A C 1
ATOM 618 O O . HIS A 1 74 ? -5.341 -6.463 13.921 1.00 93.94 74 HIS A O 1
ATOM 624 N N . GLN A 1 75 ? -7.159 -7.728 13.627 1.00 89.69 75 GLN A N 1
ATOM 625 C CA . GLN A 1 75 ? -7.447 -7.906 15.063 1.00 89.69 75 GLN A CA 1
ATOM 626 C C . GLN A 1 75 ? -7.503 -6.598 15.887 1.00 89.69 75 GLN A C 1
ATOM 628 O O . GLN A 1 75 ? -7.345 -6.612 17.103 1.00 89.69 75 GLN A O 1
ATOM 633 N N . GLY A 1 76 ? -7.812 -5.471 15.236 1.00 90.75 76 GLY A N 1
ATOM 634 C CA . GLY A 1 76 ? -7.904 -4.154 15.875 1.00 90.75 76 GLY A CA 1
ATOM 635 C C . GLY A 1 76 ? -6.594 -3.365 15.903 1.00 90.75 76 GLY A C 1
ATOM 636 O O . GLY A 1 76 ? -6.619 -2.202 16.301 1.00 90.75 76 GLY A O 1
ATOM 637 N N . GLU A 1 77 ? -5.489 -3.951 15.445 1.00 95.19 77 GLU A N 1
ATOM 638 C CA . GLU A 1 77 ? -4.191 -3.290 15.322 1.00 95.19 77 GLU A CA 1
ATOM 639 C C . GLU A 1 77 ? -3.979 -2.801 13.889 1.00 95.19 77 GLU A C 1
ATOM 641 O O . GLU A 1 77 ? -4.377 -3.464 12.929 1.00 95.19 77 GLU A O 1
ATOM 646 N N . VAL A 1 78 ? -3.418 -1.597 13.758 1.00 97.56 78 VAL A N 1
ATOM 647 C CA . VAL A 1 78 ? -3.146 -0.949 12.472 1.00 97.56 78 VAL A CA 1
ATOM 648 C C . VAL A 1 78 ? -1.663 -1.083 12.174 1.00 97.56 78 VAL A C 1
ATOM 650 O O . VAL A 1 78 ? -0.834 -0.732 13.011 1.00 97.56 78 VAL A O 1
ATOM 653 N N . HIS A 1 79 ? -1.368 -1.546 10.970 1.00 97.88 79 HIS A N 1
ATOM 654 C CA . HIS A 1 79 ? -0.031 -1.860 10.496 1.00 97.88 79 HIS A CA 1
ATOM 655 C C . HIS A 1 79 ? 0.258 -1.113 9.203 1.00 97.88 79 HIS A C 1
ATOM 657 O O . HIS A 1 79 ? -0.661 -0.779 8.438 1.00 97.88 79 HIS A O 1
ATOM 663 N N . HIS A 1 80 ? 1.541 -0.892 8.950 1.00 98.31 80 HIS A N 1
ATOM 664 C CA . HIS A 1 80 ? 2.012 -0.311 7.707 1.00 98.31 80 HIS A CA 1
ATOM 665 C C . HIS A 1 80 ? 3.261 -1.052 7.263 1.00 98.31 80 HIS A C 1
ATOM 667 O O . HIS A 1 80 ? 4.323 -0.927 7.863 1.00 98.31 80 HIS A O 1
ATOM 673 N N . HIS A 1 81 ? 3.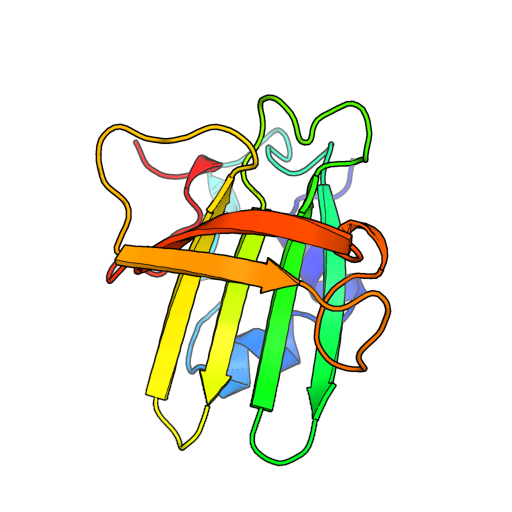134 -1.816 6.186 1.00 98.38 81 HIS A N 1
ATOM 674 C CA . HIS A 1 81 ? 4.266 -2.529 5.626 1.00 98.38 81 HIS A CA 1
ATOM 675 C C . HIS A 1 81 ? 4.798 -1.835 4.380 1.00 98.38 81 HIS A C 1
ATOM 677 O O . HIS A 1 81 ? 4.042 -1.399 3.506 1.00 98.38 81 HIS A O 1
ATOM 683 N N . ILE A 1 82 ? 6.124 -1.838 4.272 1.00 98.44 82 ILE A N 1
ATOM 684 C CA . ILE A 1 82 ? 6.867 -1.490 3.066 1.00 98.44 82 ILE A CA 1
ATOM 685 C C . ILE A 1 82 ? 7.505 -2.766 2.524 1.00 98.44 82 ILE A C 1
ATOM 687 O O . ILE A 1 82 ? 8.292 -3.419 3.209 1.00 98.44 82 ILE A O 1
ATOM 691 N N . LEU A 1 83 ? 7.185 -3.116 1.283 1.00 98.56 83 LEU A N 1
ATOM 692 C CA . LEU A 1 83 ? 7.600 -4.355 0.642 1.00 98.56 83 LEU A CA 1
ATOM 693 C C . LEU A 1 83 ? 8.467 -4.079 -0.589 1.00 98.56 83 LEU A C 1
ATOM 695 O O . LEU A 1 83 ? 8.135 -3.247 -1.438 1.00 98.56 83 LEU A O 1
ATOM 699 N N . SER A 1 84 ? 9.574 -4.813 -0.724 1.00 98.44 84 SER A N 1
ATOM 700 C CA . SER A 1 84 ? 10.472 -4.738 -1.886 1.00 98.44 84 SER A CA 1
ATOM 701 C C . SER A 1 84 ? 10.874 -6.110 -2.423 1.00 98.44 84 SER A C 1
ATOM 703 O O . SER A 1 84 ? 11.015 -7.071 -1.670 1.00 98.44 84 SER A O 1
ATOM 705 N N . LEU A 1 85 ? 11.128 -6.198 -3.734 1.00 98.31 85 LEU A N 1
ATOM 706 C CA . LEU A 1 85 ? 11.682 -7.412 -4.358 1.00 98.31 85 LEU A CA 1
ATOM 707 C C . 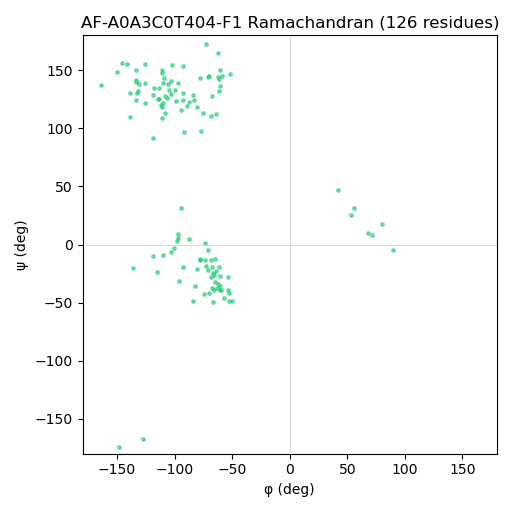LEU A 1 85 ? 13.202 -7.536 -4.183 1.00 98.31 85 LEU A C 1
ATOM 709 O O . LEU A 1 85 ? 13.767 -8.624 -4.301 1.00 98.31 85 LEU A O 1
ATOM 713 N N . TRP A 1 86 ? 13.886 -6.426 -3.906 1.00 98.00 86 TRP A N 1
ATOM 714 C CA . TRP A 1 86 ? 15.300 -6.426 -3.548 1.00 98.00 86 TRP A CA 1
ATOM 715 C C . TRP A 1 86 ? 15.456 -6.488 -2.033 1.00 98.00 86 TRP A C 1
ATOM 717 O O . TRP A 1 86 ? 14.594 -6.024 -1.290 1.00 98.00 86 TRP A O 1
ATOM 727 N N . LYS A 1 87 ? 16.585 -7.035 -1.577 1.00 97.81 87 LYS A N 1
ATOM 728 C CA . LYS A 1 87 ? 16.916 -7.109 -0.155 1.00 97.81 87 LYS A CA 1
ATOM 729 C C . LYS A 1 87 ? 17.354 -5.725 0.357 1.00 97.81 87 LYS A C 1
ATOM 731 O O . LYS A 1 87 ? 18.421 -5.263 -0.059 1.00 97.81 87 LYS A O 1
ATOM 736 N N . PRO A 1 88 ? 16.589 -5.068 1.246 1.00 96.12 88 PRO A N 1
ATOM 737 C CA . PRO A 1 88 ? 17.007 -3.822 1.886 1.00 96.12 88 PRO A CA 1
ATOM 738 C C . PRO A 1 88 ? 18.100 -4.074 2.939 1.00 96.12 88 PRO A C 1
ATOM 740 O O . PRO A 1 88 ? 18.427 -5.215 3.275 1.00 96.12 88 PRO A O 1
ATOM 743 N N . ALA A 1 89 ? 18.676 -2.994 3.476 1.00 96.25 89 ALA A N 1
ATOM 744 C CA . ALA A 1 89 ? 19.663 -3.082 4.555 1.00 96.25 89 ALA A CA 1
ATOM 745 C C . ALA A 1 89 ? 19.076 -3.699 5.840 1.00 96.25 89 ALA A C 1
ATOM 747 O O . ALA A 1 89 ? 19.775 -4.425 6.545 1.00 96.25 89 ALA A O 1
ATOM 748 N N . HIS A 1 90 ? 17.795 -3.430 6.101 1.00 96.62 90 HIS A N 1
ATOM 749 C CA . HIS A 1 90 ? 17.004 -3.960 7.209 1.00 96.62 90 HIS A CA 1
ATOM 750 C C . HIS A 1 90 ? 15.650 -4.444 6.687 1.00 96.62 90 HIS A C 1
ATOM 752 O O . HIS A 1 90 ? 15.073 -3.776 5.833 1.00 96.62 90 HIS A O 1
ATOM 758 N N . PHE A 1 91 ? 15.176 -5.581 7.192 1.00 98.31 91 PHE A N 1
ATOM 759 C CA . PHE A 1 91 ? 13.839 -6.132 6.962 1.00 98.31 91 PHE A CA 1
ATOM 760 C C . PHE A 1 91 ? 13.424 -6.930 8.201 1.00 98.31 91 PHE A C 1
ATOM 762 O O . PHE A 1 91 ? 14.278 -7.526 8.865 1.00 98.31 91 PHE A O 1
ATOM 769 N N . ASP A 1 92 ? 12.129 -6.947 8.486 1.00 98.56 92 ASP A N 1
ATOM 770 C CA . ASP A 1 92 ? 11.543 -7.618 9.647 1.00 98.56 92 ASP A CA 1
ATOM 771 C C . ASP A 1 92 ? 11.031 -9.017 9.281 1.00 98.56 92 ASP A C 1
ATOM 773 O O . ASP A 1 92 ? 11.122 -9.947 10.083 1.00 98.56 92 ASP A O 1
ATOM 777 N N . GLU A 1 93 ? 10.582 -9.198 8.034 1.00 98.19 93 GLU A N 1
ATOM 778 C CA . GLU A 1 93 ? 10.048 -10.464 7.534 1.00 98.19 93 GLU A CA 1
ATOM 779 C C . GLU A 1 93 ? 10.391 -10.701 6.050 1.00 98.19 93 GLU A C 1
ATOM 781 O O . GLU A 1 93 ? 10.671 -9.781 5.277 1.00 98.19 93 GLU A O 1
ATOM 786 N N . ILE A 1 94 ? 10.396 -11.975 5.644 1.00 98.38 94 ILE A N 1
ATOM 787 C CA . ILE A 1 94 ? 10.333 -12.380 4.237 1.00 98.38 94 ILE A CA 1
ATOM 788 C C . ILE A 1 94 ? 8.949 -12.974 3.996 1.00 98.38 94 ILE A C 1
ATOM 790 O O . ILE A 1 94 ? 8.651 -14.058 4.494 1.00 98.38 94 ILE A O 1
ATOM 794 N N . PHE A 1 95 ? 8.148 -12.290 3.189 1.00 98.00 95 PHE A N 1
ATOM 795 C CA . PHE A 1 95 ? 6.833 -12.751 2.780 1.00 98.00 95 PHE A CA 1
ATOM 796 C C . PHE A 1 95 ? 6.927 -13.482 1.436 1.00 98.00 95 PHE A C 1
ATOM 798 O O . PHE A 1 95 ? 7.289 -12.899 0.411 1.00 98.00 95 PHE A O 1
ATOM 805 N N . GLU A 1 96 ? 6.615 -14.779 1.429 1.00 98.00 96 GLU A N 1
ATOM 806 C CA . GLU A 1 96 ? 6.448 -15.548 0.193 1.00 98.00 96 GLU A CA 1
ATOM 807 C C . GLU A 1 96 ? 4.976 -15.513 -0.213 1.00 98.00 96 GLU A C 1
ATOM 809 O O . GLU A 1 96 ? 4.153 -16.270 0.303 1.00 98.00 96 GLU A O 1
ATOM 814 N N . CYS A 1 97 ? 4.644 -14.589 -1.117 1.00 96.69 97 CYS A N 1
ATOM 815 C CA . CYS A 1 97 ? 3.268 -14.387 -1.536 1.00 96.69 97 CYS A CA 1
ATOM 816 C C . CYS A 1 97 ? 2.782 -15.618 -2.317 1.00 96.69 97 CYS A C 1
ATOM 818 O O . CYS A 1 97 ? 3.457 -16.038 -3.268 1.00 96.69 97 CYS A O 1
ATOM 820 N N . PRO A 1 98 ? 1.634 -16.216 -1.947 1.00 96.94 98 PRO A N 1
ATOM 821 C CA . PRO A 1 98 ? 1.125 -17.392 -2.637 1.00 96.94 98 PRO A CA 1
ATOM 822 C C . PRO A 1 98 ? 0.812 -17.081 -4.107 1.00 96.94 98 PRO A C 1
ATOM 824 O O . PRO A 1 98 ? 0.661 -15.934 -4.515 1.00 96.94 98 PRO A O 1
ATOM 827 N N . GLU A 1 99 ? 0.649 -18.126 -4.918 1.00 97.06 99 GLU A N 1
ATOM 828 C CA . GLU A 1 99 ? 0.222 -17.993 -6.324 1.00 97.06 99 GLU A CA 1
ATOM 829 C C . GLU A 1 99 ? -1.172 -17.360 -6.468 1.00 97.06 99 GLU A C 1
ATOM 831 O O . GLU A 1 99 ? -1.555 -16.894 -7.542 1.00 97.06 99 GLU A O 1
ATOM 836 N N . LYS A 1 100 ? -1.960 -17.394 -5.388 1.00 95.19 100 LYS A N 1
ATOM 837 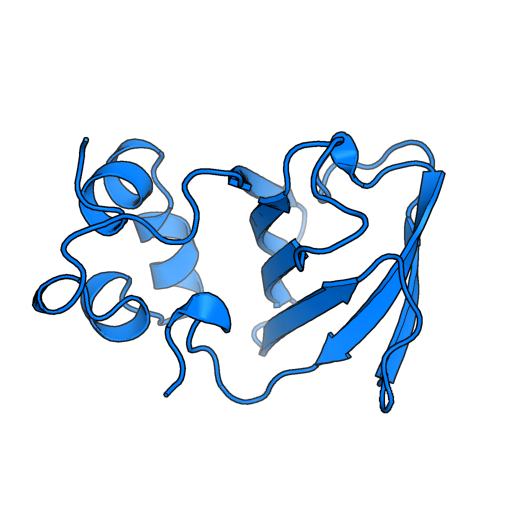C CA . LYS A 1 100 ? -3.271 -16.767 -5.298 1.00 95.19 100 LYS A CA 1
ATOM 838 C C . LYS A 1 100 ? -3.716 -16.645 -3.846 1.00 95.19 100 LYS A C 1
ATOM 840 O O . LYS A 1 100 ? -3.673 -17.628 -3.107 1.00 95.19 100 LYS A O 1
ATOM 845 N N . ASP A 1 101 ? -4.277 -15.493 -3.506 1.00 93.25 101 ASP A N 1
ATOM 846 C CA . ASP A 1 101 ? -5.152 -15.307 -2.351 1.00 93.25 101 ASP A CA 1
ATOM 847 C C . ASP A 1 101 ? -6.207 -14.215 -2.630 1.00 93.25 101 ASP A C 1
ATOM 849 O O . ASP A 1 101 ? -6.349 -13.750 -3.766 1.00 93.25 101 ASP A O 1
ATOM 853 N N . ASP A 1 102 ? -6.992 -13.864 -1.609 1.00 91.62 102 ASP A N 1
ATOM 854 C CA . ASP A 1 102 ? -8.096 -12.903 -1.713 1.00 91.62 102 ASP A CA 1
ATOM 855 C C . ASP A 1 102 ? -7.764 -11.508 -1.144 1.00 91.62 102 ASP A C 1
ATOM 857 O O . ASP A 1 102 ? -8.578 -10.585 -1.269 1.00 91.62 102 ASP A O 1
ATOM 861 N N . ILE A 1 103 ? -6.597 -11.338 -0.511 1.00 93.50 103 ILE A N 1
ATOM 862 C CA . ILE A 1 103 ? -6.258 -10.138 0.272 1.00 93.50 103 ILE A CA 1
ATOM 863 C C . ILE A 1 103 ? -5.097 -9.329 -0.312 1.00 93.50 103 ILE A C 1
ATOM 865 O O . ILE A 1 103 ? -5.059 -8.119 -0.089 1.00 93.50 103 ILE A O 1
ATOM 869 N N . HIS A 1 104 ? -4.219 -9.942 -1.106 1.00 95.81 104 HIS A N 1
ATOM 870 C CA . HIS A 1 104 ? -3.096 -9.272 -1.750 1.00 95.81 104 HIS A CA 1
ATOM 871 C C . HIS A 1 104 ? -3.372 -8.993 -3.240 1.00 95.81 104 HIS A C 1
ATOM 873 O O . HIS A 1 104 ? -4.172 -9.679 -3.889 1.00 95.81 104 HIS A O 1
ATOM 879 N N . PRO A 1 105 ? -2.725 -7.966 -3.821 1.00 96.50 105 PRO A N 1
ATOM 880 C CA . PRO A 1 105 ? -2.824 -7.667 -5.246 1.00 96.50 105 PRO A CA 1
ATOM 881 C C . PRO A 1 105 ? -2.303 -8.816 -6.110 1.00 96.50 105 PRO A C 1
ATOM 883 O O . PRO A 1 105 ? -1.251 -9.379 -5.819 1.00 96.50 105 PRO A O 1
ATOM 886 N N . ALA A 1 106 ? -2.938 -9.094 -7.251 1.00 96.88 106 ALA A N 1
ATOM 887 C CA . ALA A 1 106 ? -2.479 -10.166 -8.145 1.00 96.88 106 ALA A CA 1
ATOM 888 C C . ALA A 1 106 ? -1.046 -9.949 -8.667 1.00 96.88 106 ALA A C 1
ATOM 890 O O . ALA A 1 106 ? -0.320 -10.899 -8.943 1.00 96.88 106 ALA A O 1
ATOM 891 N N . LEU A 1 107 ? -0.618 -8.686 -8.746 1.00 97.31 107 LEU A N 1
ATOM 892 C CA . LEU A 1 107 ? 0.746 -8.302 -9.104 1.00 97.31 107 LEU A CA 1
ATOM 893 C C . LEU A 1 107 ? 1.806 -8.742 -8.076 1.00 97.31 107 LEU A C 1
ATOM 895 O O . LEU A 1 107 ? 2.995 -8.663 -8.390 1.00 97.31 107 LEU A O 1
ATOM 899 N N . SER A 1 108 ? 1.404 -9.180 -6.880 1.00 97.19 108 SER A N 1
ATOM 900 C CA . SER A 1 108 ? 2.295 -9.670 -5.821 1.00 97.19 108 SER A CA 1
ATOM 901 C C . SER A 1 108 ? 2.509 -11.188 -5.836 1.00 97.19 108 SER A C 1
ATOM 903 O O . SER A 1 108 ? 3.512 -11.646 -5.289 1.00 97.19 108 SER A O 1
ATOM 905 N N . PHE A 1 109 ? 1.621 -11.945 -6.488 1.00 97.75 109 PHE A N 1
ATOM 906 C CA . PHE A 1 109 ? 1.579 -13.407 -6.418 1.00 97.75 109 PHE A CA 1
ATOM 907 C C . PHE A 1 109 ? 2.844 -14.082 -6.955 1.00 97.75 109 PHE A C 1
ATOM 909 O O . PHE A 1 109 ? 3.459 -13.616 -7.919 1.00 97.75 109 PHE A O 1
ATOM 916 N N . GLY A 1 110 ? 3.226 -15.189 -6.311 1.00 97.50 110 GLY A N 1
ATOM 917 C CA . GLY A 1 110 ? 4.382 -16.012 -6.686 1.00 97.50 110 GLY A CA 1
ATOM 918 C C . GLY A 1 110 ? 5.741 -15.329 -6.479 1.00 97.50 110 GLY A C 1
ATOM 919 O 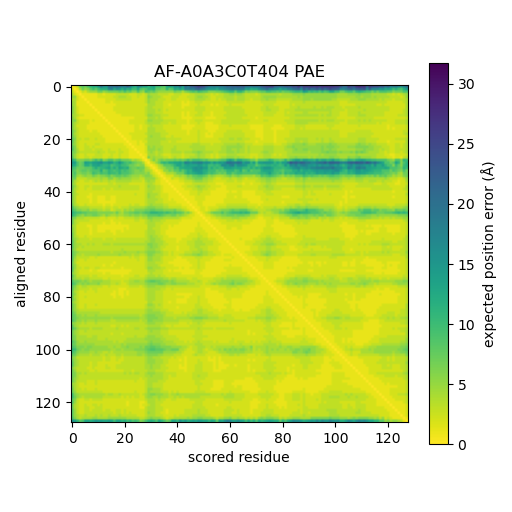O . GLY A 1 110 ? 6.769 -15.821 -6.951 1.00 97.50 110 GLY A O 1
ATOM 920 N N . LYS A 1 111 ? 5.773 -14.175 -5.800 1.00 97.38 111 LYS A N 1
ATOM 921 C CA . LYS A 1 111 ? 6.990 -13.392 -5.549 1.00 97.38 111 LYS A CA 1
ATOM 922 C C . LYS A 1 111 ? 7.370 -13.431 -4.075 1.00 97.38 111 LYS A C 1
ATOM 924 O O . LYS A 1 111 ? 6.528 -13.511 -3.182 1.00 97.38 111 LYS A O 1
ATOM 929 N N . ARG A 1 112 ? 8.676 -13.320 -3.835 1.00 98.19 112 ARG A N 1
ATOM 930 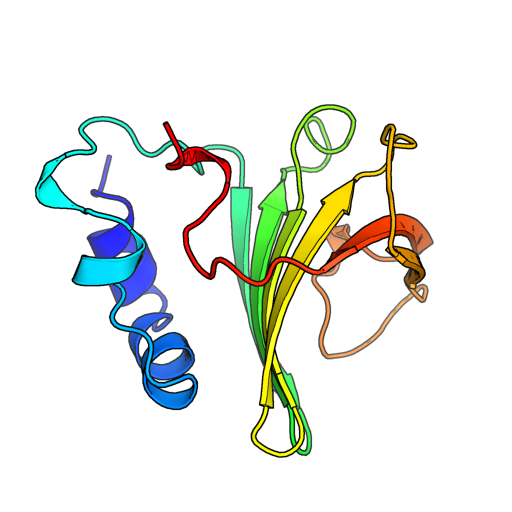C CA . ARG A 1 112 ? 9.241 -13.105 -2.506 1.00 98.19 112 ARG A CA 1
ATOM 931 C C . ARG A 1 112 ? 9.408 -11.611 -2.267 1.00 98.19 112 ARG A C 1
ATOM 933 O O . ARG A 1 112 ? 10.129 -10.954 -3.017 1.00 98.19 112 ARG A O 1
ATOM 940 N N . TRP A 1 113 ? 8.815 -11.122 -1.190 1.00 98.50 113 TRP A N 1
ATOM 941 C CA . TRP A 1 113 ? 8.894 -9.736 -0.757 1.00 98.50 113 TRP A CA 1
ATOM 942 C C . TRP A 1 113 ? 9.659 -9.639 0.561 1.00 98.50 113 TRP A C 1
ATOM 944 O O . TRP A 1 113 ? 9.444 -10.426 1.480 1.00 98.50 113 TRP A O 1
ATOM 954 N N . TYR A 1 114 ? 10.576 -8.681 0.649 1.00 98.69 114 TYR A N 1
ATOM 955 C CA . TYR A 1 114 ? 11.194 -8.284 1.909 1.00 98.69 114 TYR A CA 1
ATOM 956 C C . TYR A 1 114 ? 10.308 -7.225 2.547 1.00 98.69 114 TYR A C 1
ATOM 958 O O . TYR A 1 114 ? 10.042 -6.210 1.907 1.00 98.69 114 TYR A O 1
ATOM 966 N N . VAL A 1 115 ? 9.855 -7.478 3.770 1.00 98.69 115 VAL A N 1
ATOM 967 C CA . VAL A 1 115 ? 8.891 -6.640 4.483 1.00 98.69 115 VAL A CA 1
ATOM 968 C C . VAL A 1 115 ? 9.611 -5.848 5.563 1.00 98.69 115 VAL A C 1
ATOM 970 O O . VAL A 1 115 ? 10.405 -6.405 6.324 1.00 98.69 115 VAL A O 1
ATOM 973 N N . VAL A 1 116 ? 9.324 -4.555 5.628 1.00 98.44 116 VAL A N 1
ATOM 974 C CA . VAL A 1 116 ? 9.660 -3.680 6.752 1.00 98.44 116 VAL A CA 1
ATOM 975 C C . VAL A 1 116 ? 8.351 -3.237 7.395 1.00 98.44 116 VAL A C 1
ATOM 977 O O . VAL A 1 116 ? 7.491 -2.701 6.696 1.00 98.44 116 VAL A O 1
ATOM 980 N N . GLU A 1 117 ? 8.203 -3.458 8.700 1.00 97.81 117 GLU A N 1
ATOM 981 C CA . GLU A 1 117 ? 7.089 -2.907 9.480 1.00 97.81 117 GLU A CA 1
ATOM 982 C C . GLU A 1 117 ? 7.433 -1.468 9.881 1.00 97.81 117 GLU A C 1
ATOM 984 O O . GLU A 1 117 ? 8.466 -1.189 10.495 1.00 97.81 117 GLU A O 1
ATOM 989 N N . GLU A 1 118 ? 6.557 -0.534 9.534 1.00 96.12 118 GLU A N 1
ATOM 990 C CA . GLU A 1 118 ? 6.743 0.890 9.762 1.00 96.12 118 GLU A CA 1
ATOM 991 C C . GLU A 1 118 ? 5.774 1.402 10.823 1.00 96.12 118 GLU A C 1
ATOM 993 O O . GLU A 1 118 ? 4.561 1.439 10.641 1.00 96.12 118 GLU A O 1
ATOM 998 N N . ALA A 1 119 ? 6.322 1.914 11.924 1.00 94.56 119 ALA A N 1
ATOM 999 C CA . ALA A 1 119 ? 5.510 2.570 12.947 1.00 94.56 119 ALA A CA 1
ATOM 1000 C C . ALA A 1 119 ? 4.909 3.901 12.454 1.00 94.56 119 ALA A C 1
ATOM 1002 O O . ALA A 1 119 ? 3.864 4.337 12.941 1.00 94.56 119 ALA A O 1
ATOM 1003 N N . ASP A 1 120 ? 5.574 4.574 11.509 1.00 95.00 120 ASP A N 1
ATOM 1004 C CA . ASP A 1 120 ? 5.039 5.773 10.871 1.00 95.00 120 ASP A CA 1
ATOM 1005 C C . ASP A 1 120 ? 4.054 5.367 9.770 1.00 95.00 120 ASP A C 1
ATOM 1007 O O . ASP A 1 120 ? 4.417 4.735 8.781 1.00 95.00 120 ASP A O 1
ATOM 1011 N N . MET A 1 121 ? 2.794 5.764 9.914 1.00 95.88 121 MET A N 1
ATOM 1012 C CA . MET A 1 121 ? 1.757 5.480 8.919 1.00 95.88 121 MET A CA 1
ATOM 1013 C C . MET A 1 121 ? 1.912 6.341 7.655 1.00 95.88 121 MET A C 1
ATOM 1015 O O . MET A 1 121 ? 1.264 6.073 6.645 1.00 95.88 121 MET A O 1
ATOM 1019 N N . THR A 1 122 ? 2.746 7.388 7.688 1.00 93.88 122 THR A N 1
ATOM 1020 C CA . THR A 1 122 ? 2.961 8.290 6.552 1.00 93.88 122 THR A CA 1
ATOM 1021 C C . THR A 1 122 ? 3.529 7.515 5.360 1.00 93.88 122 THR A C 1
ATOM 1023 O O . THR A 1 122 ? 4.520 6.799 5.534 1.00 93.88 122 THR A O 1
ATOM 1026 N N . PRO A 1 123 ? 2.982 7.684 4.144 1.00 94.31 123 PRO A N 1
ATOM 1027 C CA . PRO A 1 123 ? 3.468 6.989 2.959 1.00 94.31 123 PRO A CA 1
ATOM 1028 C C . PRO A 1 123 ? 4.927 7.330 2.657 1.00 94.31 123 PRO A C 1
ATOM 1030 O O . PRO A 1 123 ? 5.305 8.505 2.705 1.00 94.31 123 PRO A O 1
ATOM 1033 N N . ILE A 1 124 ? 5.742 6.332 2.310 1.00 93.25 124 ILE A N 1
ATOM 1034 C CA . ILE A 1 124 ? 7.204 6.466 2.222 1.00 93.25 124 ILE A CA 1
ATOM 1035 C C . ILE A 1 124 ? 7.613 7.537 1.206 1.00 93.25 124 ILE A C 1
ATOM 1037 O O . ILE A 1 124 ? 8.489 8.355 1.484 1.00 93.25 124 ILE A O 1
ATOM 1041 N N . LEU A 1 125 ? 6.911 7.619 0.068 1.00 91.19 125 LEU A N 1
ATOM 1042 C CA . LEU A 1 125 ? 7.200 8.592 -0.992 1.00 91.19 125 LEU A CA 1
ATOM 1043 C C . LEU A 1 125 ? 6.848 10.041 -0.614 1.00 91.19 125 LEU A C 1
ATOM 1045 O O . LEU A 1 125 ? 7.095 10.959 -1.397 1.00 91.19 125 LEU A O 1
ATOM 1049 N N . LEU A 1 126 ? 6.250 10.256 0.561 1.00 89.88 126 LEU A N 1
ATOM 1050 C CA . LEU A 1 126 ? 5.894 11.573 1.094 1.00 89.88 126 LEU A CA 1
ATOM 1051 C C . LEU A 1 126 ? 6.740 11.993 2.295 1.00 89.88 126 LEU A C 1
ATOM 1053 O O . LEU A 1 126 ? 6.652 13.153 2.717 1.00 89.88 126 LEU A O 1
ATOM 1057 N N . ARG A 1 127 ? 7.551 11.083 2.842 1.00 87.62 127 ARG A N 1
ATOM 1058 C CA . ARG A 1 127 ? 8.467 11.392 3.941 1.00 87.62 127 ARG A CA 1
ATOM 1059 C C . ARG A 1 127 ? 9.607 12.274 3.419 1.00 87.62 127 ARG A C 1
ATOM 1061 O O . ARG A 1 127 ? 10.023 12.156 2.267 1.00 87.62 127 ARG A O 1
ATOM 1068 N N . ARG A 1 128 ? 10.059 13.214 4.250 1.00 65.62 128 ARG A N 1
ATOM 1069 C CA . ARG A 1 128 ? 11.123 14.181 3.939 1.00 65.62 128 ARG A CA 1
ATOM 1070 C C . ARG A 1 128 ? 12.307 13.988 4.862 1.00 65.62 128 ARG A C 1
ATOM 1072 O O . ARG A 1 128 ? 12.049 13.722 6.055 1.00 65.62 128 ARG A O 1
#

Mean predicted aligned error: 3.44 Å

Radius of gyration: 13.97 Å; Cα contacts (8 Å, |Δi|>4): 230; chains: 1; bounding box: 33×38×31 Å

Secondary structure (DSSP, 8-state):
---HHHHHHHTT-HHHHHHTT--HHHHTTGGG-SS-TTTTEEEEEEEETTEEEEEEEEPGGGTTTS-EEEEEEETTEEEEEEEESS--S--SEEEE--S--SSS-GGGTT-EEEEEE-S--S-GGG--

Foldseek 3Di:
DDQPLVVCVVVVVQVLCVLVVHGSCVQAVRVPDPDPPLPQWDWDWADDDQKTKIWTHGDLVCLQPAWIWMWMGHPNDIWIKTKGLDDDPDADDWDQADCDDRGDDNSCHRGIIGIHIDPRSRDPSRDD

Nearest PDB structures (foldseek):
  3hdj-assembly1_B  TM=4.960E-01  e=1.973E+00  Bordetella pertussis
  8ikd-assembly1_A  TM=3.434E-01  e=1.091E+00  Escherichia coli K-12
  3sse-assembly1_A  TM=3.155E-01  e=2.987E+00  Escherichia coli K-12
  5a5a-assembly1_A  TM=3.377E-01  e=8.174E+00  Streptococcus pneumoniae TIGR4

Solvent-accessible surface area (backbone atoms only — not comparable to full-atom values): 7586 Å² total; per-residue (Å²): 133,73,53,52,61,62,48,40,49,75,74,50,46,50,70,55,35,49,74,59,76,39,54,61,63,72,52,62,45,51,91,79,51,91,67,56,8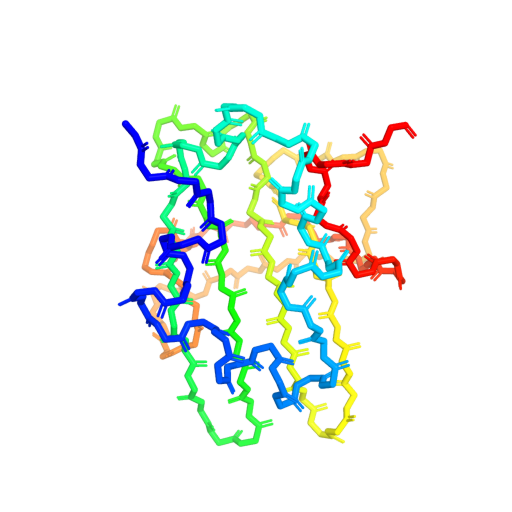4,63,72,64,37,48,76,46,88,27,67,59,92,69,36,42,35,43,34,38,35,38,40,82,98,36,35,85,81,37,61,29,39,35,42,34,31,47,89,88,45,72,48,27,40,44,30,27,63,54,85,64,100,70,65,78,46,78,46,74,38,52,82,70,75,82,67,65,62,79,92,48,41,67,36,62,29,36,27,30,80,39,91,64,77,55,51,75,92,72,65,130

Sequence (128 aa):
MKKLTQYLASIGADNYFDKMNLSINSLFLSDKIEINPYSDHNWELRKGEGITVVNAIPSEDKQDRFFWEEWYIHQGEVHHHILSLWKPAHFDEIFECPEKDDIHPALSFGKRWYVVEEADMTPILLRR

pLDDT: mean 92.87, std 8.45, range [50.66, 98.69]